Protein AF-A0A378W278-F1 (afdb_monomer_lite)

Secondary structure (DSSP, 8-state):
---EEEEE-TTSSTTEEEEEEEESTT------SSS-TTT-S----SEEEEEEEE--

Structure (mmCIF, N/CA/C/O backbone):
data_AF-A0A378W278-F1
#
_entry.id   AF-A0A378W278-F1
#
loop_
_atom_site.group_PDB
_atom_site.id
_atom_site.type_symbol
_atom_site.label_atom_id
_atom_site.label_alt_id
_atom_site.label_comp_id
_atom_site.label_asym_id
_atom_site.label_entity_id
_atom_site.label_seq_id
_atom_site.pdbx_PDB_ins_code
_atom_site.Cartn_x
_atom_site.Cartn_y
_atom_site.Cartn_z
_atom_site.occupancy
_atom_site.B_iso_or_equiv
_atom_site.auth_seq_id
_atom_site.auth_comp_id
_atom_site.auth_asym_id
_atom_site.auth_atom_id
_atom_site.pdbx_PDB_model_num
ATOM 1 N N . MET A 1 1 ? 12.428 6.943 -3.732 1.00 60.44 1 MET A N 1
ATOM 2 C CA . MET A 1 1 ? 11.032 6.474 -3.733 1.00 60.44 1 MET A CA 1
ATOM 3 C C . MET A 1 1 ? 10.232 7.524 -3.007 1.00 60.44 1 MET A C 1
ATOM 5 O O . MET A 1 1 ? 10.754 8.067 -2.040 1.00 60.44 1 MET A O 1
ATOM 9 N N . ASN A 1 2 ? 9.046 7.859 -3.499 1.00 77.88 2 ASN A N 1
ATOM 10 C CA . ASN A 1 2 ? 8.150 8.792 -2.830 1.00 77.88 2 ASN A CA 1
ATOM 11 C C . ASN A 1 2 ? 6.883 8.018 -2.511 1.00 77.88 2 ASN A C 1
ATOM 13 O O . ASN A 1 2 ? 6.214 7.558 -3.438 1.00 77.88 2 ASN A O 1
ATOM 17 N N . ASP A 1 3 ? 6.589 7.889 -1.225 1.00 79.75 3 ASP A N 1
ATOM 18 C CA . ASP A 1 3 ? 5.442 7.146 -0.729 1.00 79.75 3 ASP A CA 1
ATOM 19 C C . ASP A 1 3 ? 4.523 8.129 -0.004 1.00 79.75 3 ASP A C 1
ATOM 21 O O . ASP A 1 3 ? 4.989 9.012 0.721 1.00 79.75 3 ASP A O 1
ATOM 25 N N . VAL A 1 4 ? 3.219 7.997 -0.224 1.00 85.06 4 VAL A N 1
ATOM 26 C CA . VAL A 1 4 ? 2.195 8.794 0.457 1.00 85.06 4 VAL A CA 1
ATOM 27 C C . VAL A 1 4 ? 1.264 7.834 1.167 1.00 85.06 4 VAL A C 1
ATOM 29 O O . VAL A 1 4 ? 0.787 6.871 0.574 1.00 85.06 4 VAL A O 1
ATOM 32 N N . PHE A 1 5 ? 0.993 8.094 2.439 1.00 88.38 5 PHE A N 1
ATOM 33 C CA . PHE A 1 5 ? 0.107 7.267 3.243 1.00 88.38 5 PHE A CA 1
ATOM 34 C C . PHE A 1 5 ? -0.900 8.128 4.000 1.00 88.38 5 PHE A C 1
ATOM 36 O O . PHE A 1 5 ? -0.614 9.252 4.406 1.00 88.38 5 PHE A O 1
ATOM 43 N N . ALA A 1 6 ? -2.086 7.569 4.194 1.00 85.94 6 ALA A N 1
ATOM 44 C CA . ALA A 1 6 ? -3.159 8.118 4.992 1.00 85.94 6 ALA A CA 1
ATOM 45 C C . ALA A 1 6 ? -3.686 7.021 5.920 1.00 85.94 6 ALA A C 1
ATOM 47 O O . ALA A 1 6 ? -3.930 5.886 5.508 1.00 85.94 6 ALA A O 1
ATOM 48 N N . ASN A 1 7 ? -3.867 7.367 7.189 1.00 87.94 7 ASN A N 1
ATOM 49 C CA . ASN A 1 7 ? -4.551 6.530 8.160 1.00 87.94 7 ASN A CA 1
ATOM 50 C C . ASN A 1 7 ? -5.786 7.289 8.637 1.00 87.94 7 ASN A C 1
ATOM 52 O O . ASN A 1 7 ? -5.679 8.390 9.173 1.00 87.94 7 ASN A O 1
ATOM 56 N N . TRP A 1 8 ? -6.955 6.707 8.410 1.00 85.62 8 TRP A N 1
ATOM 57 C CA . TRP A 1 8 ? -8.232 7.235 8.848 1.00 85.62 8 TRP A CA 1
ATOM 58 C C . TRP A 1 8 ? -8.789 6.348 9.958 1.00 85.62 8 TRP A C 1
ATOM 60 O O . TRP A 1 8 ? -8.856 5.128 9.817 1.00 85.62 8 TRP A O 1
ATOM 70 N N . LYS A 1 9 ? -9.188 6.976 11.067 1.00 88.25 9 LYS A N 1
ATOM 71 C CA . LYS A 1 9 ? -9.823 6.330 12.221 1.00 88.25 9 LYS A CA 1
ATOM 72 C C . LYS A 1 9 ? -11.281 6.785 12.302 1.00 88.25 9 LYS A C 1
ATOM 74 O O . LYS A 1 9 ? -11.554 7.797 12.951 1.00 88.25 9 LYS A O 1
ATOM 79 N N . PRO A 1 10 ? -12.230 6.083 11.654 1.00 77.44 10 PRO A N 1
ATOM 80 C CA . PRO A 1 10 ? -13.606 6.565 11.510 1.00 77.44 10 PRO A CA 1
ATOM 81 C C . PRO A 1 10 ? -14.323 6.721 12.852 1.00 77.44 10 PRO A C 1
ATOM 83 O O . PRO A 1 10 ? -15.176 7.584 13.010 1.00 77.44 10 PRO A O 1
ATOM 86 N N . LEU A 1 11 ? -13.961 5.887 13.828 1.00 78.69 11 LEU A N 1
ATOM 87 C CA . LEU A 1 11 ? -14.594 5.846 15.144 1.00 78.69 11 LEU A CA 1
ATOM 88 C C . LEU A 1 11 ? -13.928 6.781 16.167 1.00 78.69 11 LEU A C 1
ATOM 90 O O . LEU A 1 11 ? -14.320 6.765 17.331 1.00 78.69 11 LEU A O 1
ATOM 94 N N . GLY A 1 12 ? -12.894 7.543 15.777 1.00 78.12 12 GLY A N 1
ATOM 95 C CA . GLY A 1 12 ? -12.088 8.367 16.694 1.00 78.12 12 GLY A CA 1
ATOM 96 C C . GLY A 1 12 ? -11.299 7.561 17.738 1.00 78.12 12 GLY A C 1
ATOM 97 O O . GLY A 1 12 ? -10.715 8.130 18.655 1.00 78.12 12 GLY A O 1
ATOM 98 N N . LYS A 1 13 ? -11.301 6.232 17.605 1.00 79.69 13 LYS A N 1
ATOM 99 C CA . LYS A 1 13 ? -10.684 5.247 18.496 1.00 79.69 13 LYS A CA 1
ATOM 100 C C . LYS A 1 13 ? -9.890 4.257 17.650 1.00 79.69 13 LYS A C 1
ATOM 102 O O . LYS A 1 13 ? -10.211 4.044 16.483 1.00 79.69 13 LYS A O 1
ATOM 107 N N . ASP A 1 14 ? -8.925 3.579 18.262 1.00 80.56 14 ASP A N 1
ATOM 108 C CA . ASP A 1 14 ? -8.048 2.612 17.580 1.00 80.56 14 ASP A CA 1
ATOM 109 C C . ASP A 1 14 ? -8.719 1.258 17.278 1.00 80.56 14 ASP A C 1
ATOM 111 O O . ASP A 1 14 ? -8.052 0.301 16.889 1.00 80.56 14 ASP A O 1
ATOM 115 N N . THR A 1 15 ? -10.042 1.172 17.444 1.00 82.50 15 THR A N 1
ATOM 116 C CA . THR A 1 15 ? -10.850 -0.020 17.157 1.00 82.50 15 THR A CA 1
ATOM 117 C C . THR A 1 15 ? -11.075 -0.237 15.667 1.00 82.50 15 THR A C 1
ATOM 119 O O . THR A 1 15 ? -11.272 -1.373 15.258 1.00 82.50 15 THR A O 1
ATOM 122 N N . LEU A 1 16 ? -11.033 0.815 14.845 1.00 81.69 16 LEU A N 1
ATOM 123 C CA . LEU A 1 16 ? -11.164 0.721 13.391 1.00 81.69 16 LEU A CA 1
ATOM 124 C C . LEU A 1 16 ? -10.140 1.639 12.733 1.00 81.69 16 LEU A C 1
ATOM 126 O O . LEU A 1 16 ? -10.230 2.860 12.881 1.00 81.69 16 LEU A O 1
ATOM 130 N N . ASN A 1 17 ? -9.204 1.064 11.980 1.00 88.25 17 ASN A N 1
ATOM 131 C CA . ASN A 1 17 ? -8.284 1.836 11.155 1.00 88.25 17 ASN A CA 1
ATOM 132 C C . ASN A 1 17 ? -8.454 1.470 9.685 1.00 88.25 17 ASN A C 1
ATOM 134 O O . ASN A 1 17 ? -8.456 0.297 9.313 1.00 88.25 17 ASN A O 1
ATOM 138 N N . VAL A 1 18 ? -8.549 2.502 8.857 1.00 86.56 18 VAL A N 1
ATOM 139 C CA . VAL A 1 18 ? -8.502 2.418 7.402 1.00 86.56 18 VAL A CA 1
ATOM 140 C C . VAL A 1 18 ? -7.181 3.032 6.962 1.00 86.56 18 VAL A C 1
ATOM 142 O O . VAL A 1 18 ? -6.917 4.211 7.182 1.00 86.56 18 VAL A O 1
ATOM 145 N N . ASN A 1 19 ? -6.325 2.226 6.359 1.00 89.50 19 ASN A N 1
ATOM 146 C CA . ASN A 1 19 ? -4.996 2.599 5.911 1.00 89.50 19 ASN A CA 1
ATOM 147 C C . ASN A 1 19 ? -4.993 2.621 4.386 1.00 89.50 19 ASN A C 1
ATOM 149 O O . ASN A 1 19 ? -5.252 1.604 3.751 1.00 89.50 19 ASN A O 1
ATOM 153 N N . LEU A 1 20 ? -4.672 3.767 3.802 1.00 88.56 20 LEU A N 1
ATOM 154 C CA . LEU A 1 20 ? -4.430 3.923 2.376 1.00 88.56 20 LEU A CA 1
ATOM 155 C C . LEU A 1 20 ? -2.959 4.285 2.190 1.00 88.56 20 LEU A C 1
ATOM 157 O O . LEU A 1 20 ? -2.479 5.235 2.799 1.00 88.56 20 LEU A O 1
ATOM 161 N N . SER A 1 21 ? -2.237 3.558 1.351 1.00 87.25 21 SER A N 1
ATOM 162 C CA . SER A 1 21 ? -0.859 3.894 0.994 1.00 87.25 21 SER A CA 1
ATOM 163 C C . SER A 1 21 ? -0.662 3.792 -0.505 1.00 87.25 21 SER A C 1
ATOM 165 O O . SER A 1 21 ? -1.074 2.810 -1.115 1.00 87.25 21 SER A O 1
ATOM 167 N N . VAL A 1 22 ? 0.002 4.782 -1.083 1.00 86.06 22 VAL A N 1
ATOM 168 C CA . VAL A 1 22 ? 0.504 4.758 -2.452 1.00 86.06 22 VAL A CA 1
ATOM 169 C C . VAL A 1 22 ? 2.020 4.784 -2.368 1.00 86.06 22 VAL A C 1
ATOM 171 O O . VAL A 1 22 ? 2.618 5.822 -2.080 1.00 86.06 22 VAL A O 1
ATOM 174 N N . ASN A 1 23 ? 2.631 3.632 -2.600 1.00 85.25 23 ASN A N 1
ATOM 175 C CA . ASN A 1 23 ? 4.075 3.489 -2.663 1.00 85.25 23 ASN A CA 1
ATOM 176 C C . ASN A 1 23 ? 4.544 3.781 -4.087 1.00 85.25 23 ASN A C 1
ATOM 178 O O . ASN A 1 23 ? 3.856 3.447 -5.055 1.00 85.25 23 ASN A O 1
ATOM 182 N N . ASN A 1 24 ? 5.713 4.402 -4.208 1.00 81.75 24 ASN A N 1
ATOM 183 C CA . ASN A 1 24 ? 6.301 4.820 -5.475 1.00 81.75 24 ASN A CA 1
ATOM 184 C C . ASN A 1 24 ? 5.314 5.627 -6.347 1.00 81.75 24 ASN A C 1
ATOM 186 O O . ASN A 1 24 ? 4.996 5.261 -7.477 1.00 81.75 24 ASN A O 1
ATOM 190 N N . VAL A 1 25 ? 4.819 6.752 -5.817 1.00 74.69 25 VAL A N 1
ATOM 191 C CA . VAL A 1 25 ? 3.796 7.603 -6.464 1.00 74.69 25 VAL A CA 1
ATOM 192 C C . VAL A 1 25 ? 4.188 7.999 -7.892 1.00 74.69 25 VAL A C 1
ATOM 194 O O . VAL A 1 25 ? 3.348 8.006 -8.792 1.00 74.69 25 VAL A O 1
ATOM 197 N N . PHE A 1 26 ? 5.469 8.274 -8.130 1.00 81.19 26 PHE A N 1
ATOM 198 C CA . PHE A 1 26 ? 5.990 8.659 -9.445 1.00 81.19 26 PHE A CA 1
ATOM 199 C C . PHE A 1 26 ? 6.319 7.476 -10.364 1.00 81.19 26 PHE A C 1
ATOM 201 O O . PHE A 1 26 ? 6.879 7.701 -11.430 1.00 81.19 26 PHE A O 1
ATOM 208 N N . ASP A 1 27 ? 5.995 6.247 -9.954 1.00 78.00 27 ASP A N 1
ATOM 209 C CA . ASP A 1 27 ? 6.269 5.014 -10.700 1.00 78.00 27 ASP A CA 1
ATOM 210 C C . ASP A 1 27 ? 7.727 4.931 -11.183 1.00 78.00 27 ASP A C 1
ATOM 212 O O . ASP A 1 27 ? 8.044 4.622 -12.331 1.00 78.00 27 ASP A O 1
ATOM 216 N N . LYS A 1 28 ? 8.657 5.299 -10.296 1.00 79.25 28 LYS A N 1
ATOM 217 C CA . LYS A 1 28 ? 10.075 5.342 -10.630 1.00 79.25 28 LYS A CA 1
ATOM 218 C C . LYS A 1 28 ? 10.580 3.921 -10.836 1.00 79.25 28 LYS A C 1
ATOM 220 O O . LYS A 1 28 ? 10.665 3.157 -9.876 1.00 79.25 28 LYS A O 1
ATOM 225 N N . PHE A 1 29 ? 11.007 3.614 -12.055 1.00 84.62 29 PHE A N 1
ATOM 226 C CA . PHE A 1 29 ? 11.745 2.392 -12.342 1.00 84.62 29 PHE A CA 1
ATOM 227 C C . PHE A 1 29 ? 13.165 2.494 -11.772 1.00 84.62 29 PHE A C 1
ATOM 229 O O . PHE A 1 29 ? 13.918 3.418 -12.093 1.00 84.62 29 PHE A O 1
ATOM 236 N N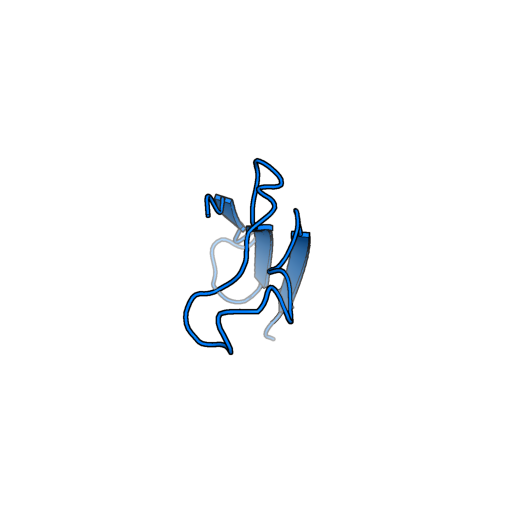 . TYR A 1 30 ? 13.526 1.579 -10.877 1.00 82.81 30 TYR A N 1
ATOM 237 C CA . TYR A 1 30 ? 14.832 1.567 -10.222 1.00 82.81 30 TYR A CA 1
ATOM 238 C C . TYR A 1 30 ? 15.242 0.151 -9.837 1.00 82.81 30 TYR A C 1
ATOM 240 O O . TYR A 1 30 ? 14.406 -0.735 -9.683 1.00 82.81 30 TYR A O 1
ATOM 248 N N . TYR A 1 31 ? 16.536 -0.026 -9.599 1.00 83.62 31 TYR A N 1
ATOM 249 C CA . TYR A 1 31 ? 17.103 -1.247 -9.050 1.00 83.62 31 TYR A CA 1
ATOM 250 C C . TYR A 1 31 ? 17.617 -0.947 -7.636 1.00 83.62 31 TYR A C 1
ATOM 252 O O . TYR A 1 31 ? 18.470 -0.069 -7.485 1.00 83.62 31 TYR A O 1
ATOM 260 N N . PRO A 1 32 ? 17.104 -1.617 -6.586 1.00 82.00 32 PRO A N 1
ATOM 261 C CA . PRO A 1 32 ? 17.671 -1.540 -5.241 1.00 82.00 32 PRO A CA 1
ATOM 262 C C . PRO A 1 32 ? 19.186 -1.777 -5.249 1.00 82.00 32 PRO A C 1
ATOM 264 O O . PRO A 1 32 ? 19.668 -2.582 -6.036 1.00 82.00 32 PRO A O 1
ATOM 267 N N . HIS A 1 33 ? 19.946 -1.109 -4.378 1.00 82.75 33 HIS A N 1
ATOM 268 C CA . HIS A 1 33 ? 21.405 -1.301 -4.306 1.00 82.75 33 HIS A CA 1
ATOM 269 C C . HIS A 1 33 ? 21.807 -2.581 -3.555 1.00 82.75 33 HIS A C 1
ATOM 271 O O . HIS A 1 33 ? 22.922 -3.068 -3.714 1.00 82.75 33 HIS A O 1
ATOM 277 N N . SER A 1 34 ? 20.901 -3.160 -2.765 1.00 84.00 34 SER A N 1
ATOM 278 C CA . SER A 1 34 ? 21.106 -4.425 -2.045 1.00 84.00 34 SER A CA 1
ATOM 279 C C . SER A 1 34 ? 20.876 -5.650 -2.945 1.00 84.00 34 SER A C 1
ATOM 281 O O . SER A 1 34 ? 20.141 -6.562 -2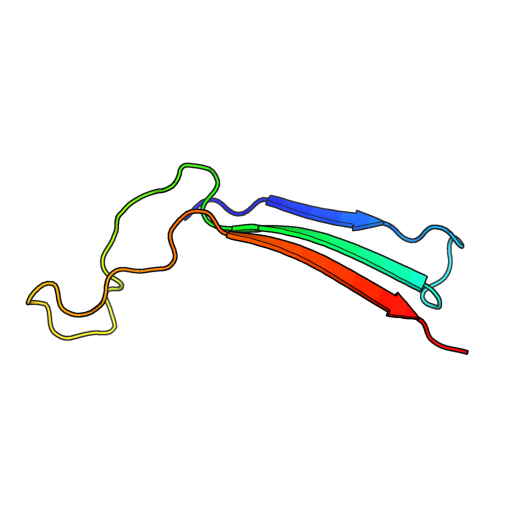.581 1.00 84.00 34 SER A O 1
ATOM 283 N N . GLN A 1 35 ? 21.474 -5.663 -4.137 1.00 79.69 35 GLN A N 1
ATOM 284 C CA . GLN A 1 35 ? 21.469 -6.799 -5.067 1.00 79.69 35 GLN A CA 1
ATOM 285 C C . GLN A 1 35 ? 22.715 -6.769 -5.957 1.00 79.69 35 GLN A C 1
ATOM 287 O O . GLN A 1 35 ? 23.489 -5.811 -5.939 1.00 79.69 35 GLN A O 1
ATOM 292 N N . ARG A 1 36 ? 22.913 -7.813 -6.771 1.00 78.56 36 ARG A N 1
ATOM 293 C CA . ARG A 1 36 ? 23.970 -7.800 -7.792 1.00 78.56 36 ARG A CA 1
ATOM 294 C C . ARG A 1 36 ? 23.726 -6.633 -8.750 1.00 78.56 36 ARG A C 1
ATOM 296 O O . ARG A 1 36 ? 22.629 -6.511 -9.292 1.00 78.56 36 ARG A O 1
ATOM 303 N N . TRP A 1 37 ? 24.764 -5.827 -8.983 1.00 73.50 37 TRP A N 1
ATOM 304 C CA . TRP A 1 37 ? 24.722 -4.614 -9.816 1.00 73.50 37 TRP A CA 1
ATOM 305 C C . TRP A 1 37 ? 24.184 -4.853 -11.238 1.00 73.50 37 TRP A C 1
ATOM 307 O O . TRP A 1 37 ? 23.708 -3.933 -11.891 1.00 73.50 37 TRP A O 1
ATOM 317 N N . THR A 1 38 ? 24.214 -6.097 -11.718 1.00 76.00 38 THR A N 1
ATOM 318 C CA . THR A 1 38 ? 23.671 -6.530 -13.009 1.00 76.00 38 THR A CA 1
ATOM 319 C C . THR A 1 38 ? 22.137 -6.538 -13.024 1.00 76.00 38 THR A C 1
ATOM 321 O O . THR A 1 38 ? 21.557 -7.616 -13.100 1.00 76.00 38 THR A O 1
ATOM 324 N N . ASN A 1 39 ? 21.497 -5.364 -12.903 1.00 74.56 39 ASN A N 1
ATOM 325 C CA . ASN A 1 39 ? 20.068 -5.078 -13.146 1.00 74.56 39 ASN A CA 1
ATOM 326 C C . ASN A 1 39 ? 19.119 -6.273 -12.930 1.00 74.56 39 ASN A C 1
ATOM 328 O O . ASN A 1 39 ? 18.352 -6.638 -13.818 1.00 74.56 39 ASN A O 1
ATOM 332 N N . THR A 1 40 ? 19.206 -6.907 -11.759 1.00 79.69 40 THR A N 1
ATOM 333 C CA . THR A 1 40 ? 18.604 -8.228 -11.543 1.00 79.69 40 THR A CA 1
ATOM 334 C C . THR A 1 40 ? 17.115 -8.114 -11.238 1.00 79.69 40 THR A C 1
ATOM 336 O O . THR A 1 40 ? 16.286 -8.490 -12.062 1.00 79.69 40 THR A O 1
ATOM 339 N N . LEU A 1 41 ? 16.765 -7.561 -10.078 1.00 79.75 41 LEU A N 1
ATOM 340 C CA . LEU A 1 41 ? 15.385 -7.389 -9.637 1.00 79.75 41 LEU A CA 1
ATOM 341 C C . LEU A 1 41 ? 15.050 -5.893 -9.572 1.00 79.75 41 LEU A C 1
ATOM 343 O O . LEU A 1 41 ? 15.608 -5.163 -8.742 1.00 79.75 41 LEU A O 1
ATOM 347 N N . PRO A 1 42 ? 14.168 -5.393 -10.452 1.00 83.00 42 PRO A N 1
ATOM 348 C CA . PRO A 1 42 ? 13.679 -4.033 -10.320 1.00 83.00 42 PRO A CA 1
ATOM 349 C C . PRO A 1 42 ? 12.828 -3.915 -9.053 1.00 83.00 42 PRO A C 1
ATOM 351 O O . PRO A 1 42 ? 12.176 -4.866 -8.618 1.00 83.00 42 PRO A O 1
ATOM 354 N N . GLY A 1 43 ? 12.858 -2.740 -8.436 1.00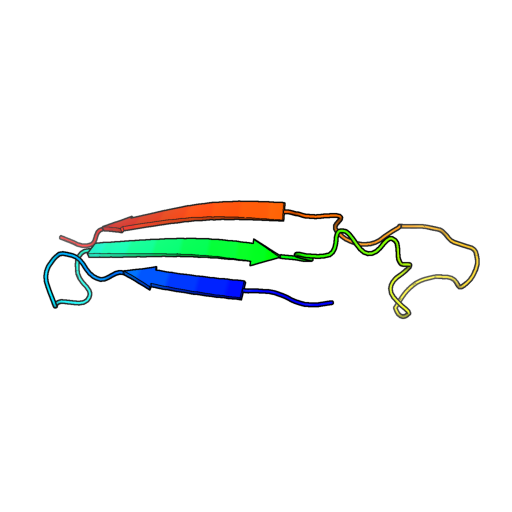 81.44 43 GLY A N 1
ATOM 355 C CA . GLY A 1 43 ? 12.004 -2.453 -7.298 1.00 81.44 43 GLY A CA 1
ATOM 356 C C . GLY A 1 43 ? 10.530 -2.344 -7.685 1.00 81.44 43 GLY A C 1
ATOM 357 O O . GLY A 1 43 ? 10.184 -2.113 -8.842 1.00 81.44 43 GLY A O 1
ATOM 358 N N . VAL A 1 44 ? 9.693 -2.453 -6.651 1.00 81.31 44 VAL A N 1
ATOM 359 C CA . VAL A 1 44 ? 8.299 -1.988 -6.583 1.00 81.31 44 VAL A CA 1
ATOM 360 C C . VAL A 1 44 ? 7.949 -0.851 -7.557 1.00 81.31 44 VAL A C 1
ATOM 362 O O . VAL A 1 44 ? 8.397 0.261 -7.275 1.00 81.31 44 VAL A O 1
ATOM 365 N N . GLY A 1 45 ? 7.200 -1.044 -8.649 1.00 84.00 45 GLY A N 1
ATOM 366 C CA . GLY A 1 45 ? 6.541 0.079 -9.341 1.00 84.00 45 GLY A CA 1
ATOM 367 C C . GLY A 1 45 ? 5.523 0.787 -8.432 1.00 84.00 45 GLY A C 1
ATOM 368 O O . GLY A 1 45 ? 5.513 0.579 -7.214 1.00 84.00 45 GLY A O 1
ATOM 369 N N . ARG A 1 46 ? 4.638 1.615 -8.990 1.00 88.88 46 ARG A N 1
ATOM 370 C CA . ARG A 1 46 ? 3.539 2.203 -8.211 1.00 88.88 46 ARG A CA 1
ATOM 371 C C . ARG A 1 46 ? 2.665 1.103 -7.606 1.00 88.88 46 ARG A C 1
ATOM 373 O O . ARG A 1 46 ? 2.121 0.269 -8.324 1.00 88.88 46 ARG A O 1
ATOM 380 N N . ASP A 1 47 ? 2.471 1.157 -6.295 1.00 86.12 47 ASP A N 1
ATOM 381 C CA . ASP A 1 47 ? 1.672 0.181 -5.554 1.00 86.12 47 ASP A CA 1
ATOM 382 C C . ASP A 1 47 ? 0.672 0.904 -4.645 1.00 86.12 47 ASP A C 1
ATOM 384 O O . ASP A 1 47 ? 1.052 1.615 -3.714 1.00 86.12 47 ASP A O 1
ATOM 388 N N . VAL A 1 48 ? -0.618 0.751 -4.951 1.00 87.44 48 VAL A N 1
ATOM 389 C CA . VAL A 1 48 ? -1.727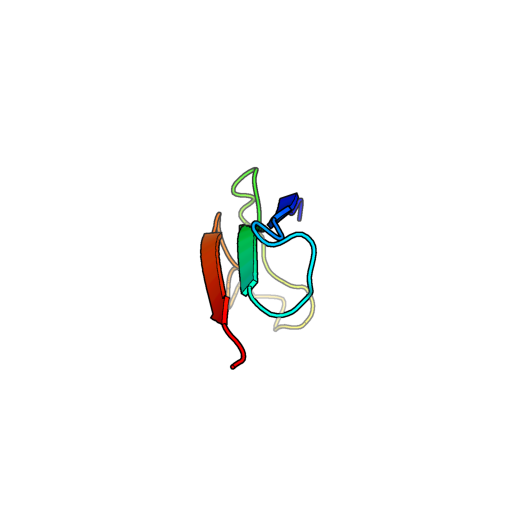 1.334 -4.191 1.00 87.44 48 VAL A CA 1
ATOM 390 C C . VAL A 1 48 ? -2.319 0.250 -3.301 1.00 87.44 48 VAL A C 1
ATOM 392 O O . VAL A 1 48 ? -2.886 -0.724 -3.791 1.00 87.44 48 VAL A O 1
ATOM 395 N N . ARG A 1 49 ? -2.237 0.440 -1.986 1.00 90.38 49 ARG A N 1
ATOM 396 C CA . ARG A 1 49 ? -2.747 -0.502 -0.988 1.00 90.38 49 ARG A CA 1
ATOM 397 C C . ARG A 1 49 ? -3.806 0.152 -0.125 1.00 90.38 49 ARG A C 1
ATOM 399 O O . ARG A 1 49 ? -3.609 1.255 0.383 1.00 90.38 49 ARG A O 1
ATOM 406 N N . LEU A 1 50 ? -4.896 -0.574 0.084 1.00 88.38 50 LEU A N 1
ATOM 407 C CA . LEU A 1 50 ? -5.936 -0.241 1.044 1.00 88.38 50 LEU A CA 1
ATOM 408 C C . LEU A 1 50 ? -6.055 -1.392 2.044 1.00 88.38 50 LEU A C 1
ATOM 410 O O . LEU A 1 50 ? -6.281 -2.536 1.658 1.00 88.38 50 LEU A O 1
ATOM 414 N N . GLY A 1 51 ? -5.868 -1.089 3.322 1.00 88.38 51 GLY A N 1
ATOM 415 C CA . GLY A 1 51 ? -5.984 -2.033 4.424 1.00 88.38 51 GLY A CA 1
ATOM 416 C C . GLY A 1 51 ? -7.008 -1.540 5.432 1.00 88.38 51 GLY A C 1
ATOM 417 O O . GLY A 1 51 ? -7.042 -0.358 5.756 1.00 88.38 51 GLY A O 1
ATOM 418 N N . VAL A 1 52 ? -7.833 -2.444 5.945 1.00 87.06 52 VAL A N 1
ATOM 419 C CA . VAL A 1 52 ? -8.770 -2.149 7.030 1.00 87.06 52 VAL A CA 1
ATOM 420 C C . VAL A 1 52 ? -8.470 -3.104 8.169 1.00 87.06 52 VAL A C 1
ATOM 422 O O . VAL A 1 52 ? -8.357 -4.309 7.951 1.00 87.06 52 VAL A O 1
ATOM 425 N N . ASN A 1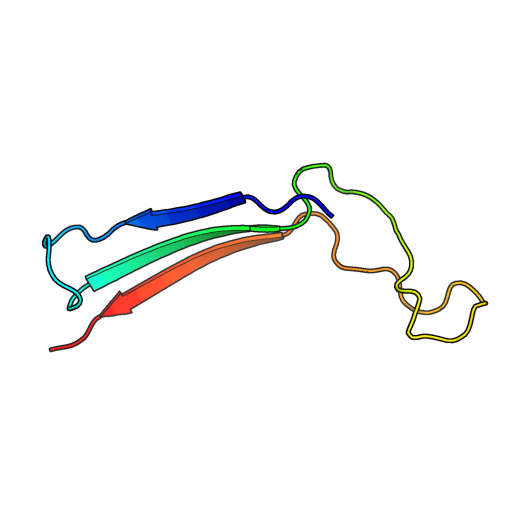 53 ? -8.325 -2.577 9.380 1.00 88.19 53 ASN A N 1
ATOM 426 C CA . ASN A 1 53 ? -8.229 -3.389 10.583 1.00 88.19 53 ASN A CA 1
ATOM 427 C C . ASN A 1 53 ? -9.363 -3.027 11.545 1.00 88.19 53 ASN A C 1
ATOM 429 O O . ASN A 1 53 ? -9.759 -1.868 11.661 1.00 88.19 53 ASN A O 1
ATOM 433 N N . TYR A 1 54 ? -9.905 -4.043 12.206 1.00 83.75 54 TYR A N 1
ATOM 434 C CA . TYR A 1 54 ? -10.989 -3.888 13.160 1.00 83.75 54 TYR A CA 1
ATOM 435 C C . TYR A 1 54 ? -10.708 -4.744 14.391 1.00 83.75 54 TYR A C 1
ATOM 437 O O . TYR A 1 54 ? -10.363 -5.920 14.268 1.00 83.75 54 TYR A O 1
ATOM 445 N N . LYS A 1 55 ? -10.822 -4.137 15.570 1.00 81.00 55 LYS A N 1
ATOM 446 C CA . LYS A 1 55 ? -10.718 -4.791 16.874 1.00 81.00 55 LYS A CA 1
ATOM 447 C C . LYS A 1 55 ? -12.024 -4.592 17.635 1.00 81.00 55 LYS A C 1
ATOM 449 O O . LYS A 1 55 ? -12.535 -3.471 17.687 1.00 81.00 55 LYS A O 1
ATOM 454 N N . PHE A 1 56 ? -12.512 -5.687 18.211 1.00 80.69 56 PHE A N 1
ATOM 455 C CA . PHE A 1 56 ? -13.717 -5.778 19.031 1.00 80.69 56 PHE A CA 1
ATOM 456 C C . PHE A 1 56 ? -13.361 -6.102 20.483 1.00 80.69 56 PHE A C 1
ATOM 458 O O . PHE A 1 56 ? -12.304 -6.743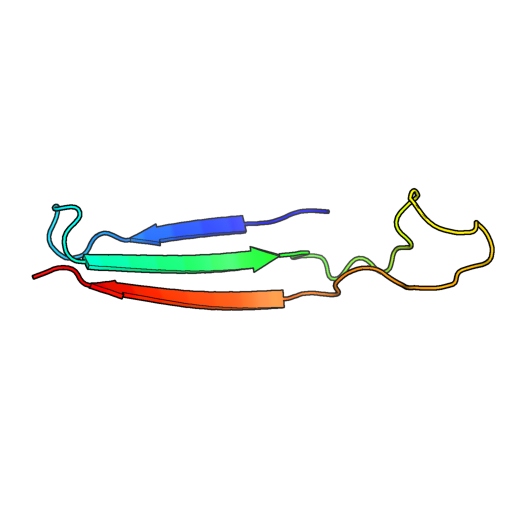 20.697 1.00 80.69 56 PHE A O 1
#

InterPro domains:
  IPR010917 TonB-dependent receptor, conserved site [PS01156] (39-56)
  IPR036942 TonB-dependent receptor-like, beta-barrel domain superfamily [G3DSA:2.40.170.20] (1-56)
  IPR039426 TonB-dependent receptor-like [PS52016] (1-56)

Organism: Neisseria gonorrhoeae (NCBI:txid485)

Sequence (56 aa):
MNDVFANWKPLGKDTLNVNLSVNNVFDKFYYPHSQRWTNTLPGVGRDVRLGVNYKF

Radius of gyration: 15.91 Å; chains: 1; bounding box: 39×17×32 Å

pLDDT: mean 82.6, std 5.16, range [60.44, 90.38]

Foldseek 3Di:
DDKDKDWDDPPVDPQKIKIWIWPQVVQDWADDPPDPPPSDDTDDGTDIDIDMHGDD